Protein AF-A0A4Q6C3P9-F1 (afdb_monomer_lite)

Radius of gyration: 24.62 Å; chains: 1; bounding box: 46×47×79 Å

Secondary structure (DSSP, 8-state):
-PPP----------PPPSS-S---HHHHHHHHHHHHHSPPPHHHHHHHHHHHHHHHHHHHHHHHHHHH-GGGGT-BTTB---HHHHHHHHHHHHHHHHHIIIIIHHHTT-GGGGGTHHHHHHHHHHHHHH-

Sequence (131 aa):
MASPTSQNAHSETARRPLILGDKSYKDISDDLCQPVETFPTKQWFGLFFGAKTLFIAYLIHIAIIIGTGMGLLGVNHPIGWGTMIITFVFWVGIGHAGTLISAVLFLFRQKWRTGVARSAEAMTVFAVMTA

Foldseek 3Di:
DDDDDPDDPPCPPPDPDLDPDPDDPVNVVCVVCVVVPDDDDPVRVVVVVVVVVVVVVVVVVVVCCVVVHDCVQVADPPRNDDDVVVLLVVLQVQLVVLCCLQPVCVVVVPPSSVVCNVVSNVSNVVSNVRD

Structure (mmCIF, N/CA/C/O backbone):
data_AF-A0A4Q6C3P9-F1
#
_entry.id   AF-A0A4Q6C3P9-F1
#
loop_
_atom_site.group_PDB
_atom_site.id
_atom_site.type_symbol
_atom_site.label_atom_id
_atom_site.label_alt_id
_atom_site.label_comp_id
_atom_site.label_asym_id
_atom_site.label_entity_id
_atom_site.label_seq_id
_atom_site.pdbx_PDB_ins_code
_atom_site.Cartn_x
_atom_site.Cartn_y
_atom_site.Cartn_z
_atom_site.occupancy
_atom_site.B_iso_or_equiv
_atom_site.auth_seq_id
_atom_site.auth_comp_id
_atom_site.auth_asym_id
_atom_site.auth_atom_id
_atom_site.pdbx_PDB_model_num
ATOM 1 N N . MET A 1 1 ? -28.407 -30.353 50.346 1.00 41.25 1 MET A N 1
ATOM 2 C CA . MET A 1 1 ? -29.517 -29.723 49.598 1.00 41.25 1 MET A CA 1
ATOM 3 C C . MET A 1 1 ? -28.934 -29.261 48.270 1.00 41.25 1 MET A C 1
ATOM 5 O O . MET A 1 1 ? -27.874 -28.655 48.286 1.00 41.25 1 MET A O 1
ATOM 9 N N . ALA A 1 2 ? -29.492 -29.753 47.166 1.00 40.16 2 ALA A N 1
ATOM 10 C CA . ALA A 1 2 ? -28.798 -30.033 45.907 1.00 40.16 2 ALA A CA 1
ATOM 11 C C . ALA A 1 2 ? -28.274 -28.807 45.136 1.00 40.16 2 ALA A C 1
ATOM 13 O O . ALA A 1 2 ? -28.935 -27.777 45.071 1.00 40.16 2 ALA A O 1
ATOM 14 N N . SER A 1 3 ? -27.115 -28.984 44.496 1.00 49.03 3 SER A N 1
ATOM 15 C CA . SER A 1 3 ? -26.569 -28.149 43.425 1.00 49.03 3 SER A CA 1
ATOM 16 C C . SER A 1 3 ? -27.170 -28.554 42.067 1.00 49.03 3 SER A C 1
ATOM 18 O O . SER A 1 3 ? -26.911 -29.674 41.619 1.00 49.03 3 SER A O 1
ATOM 20 N N . PRO A 1 4 ? -27.925 -27.689 41.373 1.00 49.84 4 PRO A N 1
ATOM 21 C CA . PRO A 1 4 ? -28.200 -27.827 39.947 1.00 49.84 4 PRO A CA 1
ATOM 22 C C . PRO A 1 4 ? -27.172 -26.947 39.203 1.00 49.84 4 PRO A C 1
ATOM 24 O O . PRO A 1 4 ? -26.910 -25.824 39.606 1.00 49.84 4 PRO A O 1
ATOM 27 N N . THR A 1 5 ? -26.478 -27.337 38.143 1.00 45.22 5 THR A N 1
ATOM 28 C CA . THR A 1 5 ? -26.858 -28.224 37.052 1.00 45.22 5 THR A CA 1
ATOM 29 C C . THR A 1 5 ? -25.593 -28.444 36.227 1.00 45.22 5 THR A C 1
ATOM 31 O O . THR A 1 5 ? -25.046 -27.507 35.650 1.00 45.22 5 THR A O 1
ATOM 34 N N . SER A 1 6 ? -25.131 -29.686 36.152 1.00 53.34 6 SER A N 1
ATOM 35 C CA . SER A 1 6 ? -24.164 -30.140 35.159 1.00 53.34 6 SER A CA 1
ATOM 36 C C . SER A 1 6 ? -24.895 -30.428 33.845 1.00 53.34 6 SER A C 1
ATOM 38 O O . SER A 1 6 ? -25.173 -31.586 33.549 1.00 53.34 6 SER A O 1
ATOM 40 N N . GLN A 1 7 ? -25.263 -29.410 33.067 1.00 46.31 7 GLN A N 1
ATOM 41 C CA . GLN A 1 7 ? -25.792 -29.621 31.714 1.00 46.31 7 GLN A CA 1
ATOM 42 C C . GLN A 1 7 ? -25.362 -28.479 30.798 1.00 46.31 7 GLN A C 1
ATOM 44 O O . GLN A 1 7 ? -25.920 -27.392 30.869 1.00 46.31 7 GLN A O 1
ATOM 49 N N . ASN A 1 8 ? -24.304 -28.738 30.019 1.00 43.66 8 ASN A N 1
ATOM 50 C CA . ASN A 1 8 ? -24.105 -28.354 28.612 1.00 43.66 8 ASN A CA 1
ATOM 51 C C . ASN A 1 8 ? -22.680 -28.763 28.197 1.00 43.66 8 ASN A C 1
ATOM 53 O O . ASN A 1 8 ? -21.797 -27.937 27.986 1.00 43.66 8 ASN A O 1
ATOM 57 N N . ALA A 1 9 ? -22.446 -30.074 28.097 1.00 40.66 9 ALA A N 1
ATOM 58 C CA . ALA A 1 9 ? -21.204 -30.662 27.590 1.00 40.66 9 ALA A CA 1
ATOM 59 C C . ALA A 1 9 ? -21.164 -30.689 26.045 1.00 40.66 9 ALA A C 1
ATOM 61 O O . ALA A 1 9 ? -20.793 -31.684 25.432 1.00 40.66 9 ALA A O 1
ATOM 62 N N . HIS A 1 10 ? -21.523 -29.566 25.422 1.00 43.47 10 HIS A N 1
ATOM 63 C CA . HIS A 1 10 ? -21.053 -29.200 24.092 1.00 43.47 10 HIS A CA 1
ATOM 64 C C . HIS A 1 10 ? -20.254 -27.918 24.275 1.00 43.47 10 HIS A C 1
ATOM 66 O O . HIS A 1 10 ? -20.764 -26.814 24.107 1.00 43.47 10 HIS A O 1
ATOM 72 N N . SER A 1 11 ? -18.998 -28.062 24.692 1.00 46.25 11 SER A N 1
ATOM 73 C CA . SER A 1 11 ? -18.039 -26.970 24.636 1.00 46.25 11 SER A CA 1
ATOM 74 C C . SER A 1 11 ? -17.747 -26.672 23.164 1.00 46.25 11 SER A C 1
ATOM 76 O O . SER A 1 11 ? -16.720 -27.090 22.625 1.00 46.25 11 SER A O 1
ATOM 78 N N . GLU A 1 12 ? -18.668 -25.970 22.496 1.00 50.62 12 GLU A N 1
ATOM 79 C CA . GLU A 1 12 ? -18.306 -25.093 21.391 1.00 50.62 12 GLU A CA 1
ATOM 80 C C . GLU A 1 12 ? -17.083 -24.322 21.873 1.00 50.62 12 GLU A C 1
ATOM 82 O O . GLU A 1 12 ? -17.145 -23.653 22.904 1.00 50.62 12 GLU A O 1
ATOM 87 N N . THR A 1 13 ? -15.941 -24.504 21.218 1.00 60.38 13 THR A N 1
ATOM 88 C CA . THR A 1 13 ? -14.696 -23.823 21.565 1.00 60.38 13 THR A CA 1
ATOM 89 C C . THR A 1 13 ? -15.003 -22.346 21.804 1.00 60.38 13 THR A C 1
ATOM 91 O O . THR A 1 13 ? -15.345 -21.642 20.853 1.00 60.38 13 THR A O 1
ATOM 94 N N . ALA A 1 14 ? -14.969 -21.903 23.067 1.00 68.56 14 ALA A N 1
ATOM 95 C CA . ALA A 1 14 ? -15.428 -20.575 23.454 1.00 68.56 14 ALA A CA 1
ATOM 96 C C . ALA A 1 14 ? -14.694 -19.542 22.594 1.00 68.56 14 ALA A C 1
ATOM 98 O O . ALA A 1 14 ? -13.473 -19.390 22.693 1.00 68.56 14 ALA A O 1
ATOM 99 N N . ARG A 1 15 ? -15.418 -18.907 21.661 1.00 78.44 15 ARG A N 1
ATOM 100 C CA . ARG A 1 15 ? -14.811 -17.976 20.707 1.00 78.44 15 ARG A CA 1
ATOM 101 C C . ARG A 1 15 ? -14.162 -16.858 21.505 1.00 78.44 15 ARG A C 1
ATOM 103 O O . ARG A 1 15 ? -14.831 -16.206 22.304 1.00 78.44 15 ARG A O 1
ATOM 110 N N . ARG A 1 16 ? -12.863 -16.646 21.289 1.00 85.69 16 ARG A N 1
ATOM 111 C CA . ARG A 1 16 ? -12.139 -15.566 21.962 1.00 85.69 16 ARG A CA 1
ATOM 112 C C . ARG A 1 16 ? -12.809 -14.227 21.630 1.00 85.69 16 ARG A C 1
ATOM 114 O O . ARG A 1 16 ? -13.194 -14.028 20.471 1.00 85.69 16 ARG A O 1
ATOM 121 N N . PRO A 1 17 ? -12.959 -13.326 22.614 1.00 88.50 17 PRO A N 1
ATOM 122 C CA . PRO A 1 17 ? -13.484 -11.995 22.351 1.00 88.50 17 PRO A CA 1
ATOM 123 C C . PRO A 1 17 ? -12.582 -11.283 21.335 1.00 88.50 17 PRO A C 1
ATOM 125 O O . PRO A 1 17 ? -11.358 -11.341 21.431 1.00 88.50 17 PRO A O 1
ATOM 128 N N . LEU A 1 18 ? -13.196 -10.653 20.330 1.00 88.69 18 LEU A N 1
ATOM 129 C CA . LEU A 1 18 ? -12.479 -9.932 19.267 1.00 88.69 18 LEU A CA 1
ATOM 130 C C . LEU A 1 18 ? -12.031 -8.535 19.710 1.00 88.69 18 LEU A C 1
ATOM 132 O O . LEU A 1 18 ? -11.051 -8.013 19.191 1.00 88.69 18 LEU A O 1
ATOM 136 N N . ILE A 1 19 ? -12.765 -7.940 20.649 1.00 89.94 19 ILE A N 1
ATOM 137 C CA . ILE A 1 19 ? -12.440 -6.665 21.282 1.00 89.94 19 ILE A CA 1
ATOM 138 C C . ILE A 1 19 ? -11.944 -7.002 22.682 1.00 89.94 19 ILE A C 1
ATOM 140 O O . ILE A 1 19 ? -12.626 -7.702 23.430 1.00 89.94 19 ILE A O 1
ATOM 144 N N . LEU A 1 20 ? -10.731 -6.557 22.992 1.00 89.81 20 LEU A N 1
ATOM 145 C CA . LEU A 1 20 ? -10.105 -6.756 24.292 1.00 89.81 20 LEU A CA 1
ATOM 146 C C . LEU A 1 20 ? -10.292 -5.499 25.144 1.00 89.81 20 LEU A C 1
ATOM 148 O O . LEU A 1 20 ? -10.154 -4.382 24.642 1.00 89.81 20 LEU A O 1
ATOM 152 N N . GLY A 1 21 ? -10.565 -5.704 26.432 1.00 86.38 21 GLY A N 1
ATOM 153 C CA . GLY A 1 21 ? -10.985 -4.643 27.345 1.00 86.38 21 GLY A CA 1
ATOM 154 C C . GLY A 1 21 ? -12.459 -4.289 27.144 1.00 86.38 21 GLY A C 1
ATOM 155 O O . GLY A 1 21 ? -12.959 -4.291 26.019 1.00 86.38 21 GLY A O 1
ATOM 156 N N . ASP A 1 22 ? -13.162 -4.002 28.237 1.00 88.69 22 ASP A N 1
ATOM 157 C CA . ASP A 1 22 ? -14.579 -3.618 28.235 1.00 88.69 22 ASP A CA 1
ATOM 158 C C . ASP A 1 22 ? -14.761 -2.187 27.689 1.00 88.69 22 ASP A C 1
ATOM 160 O O 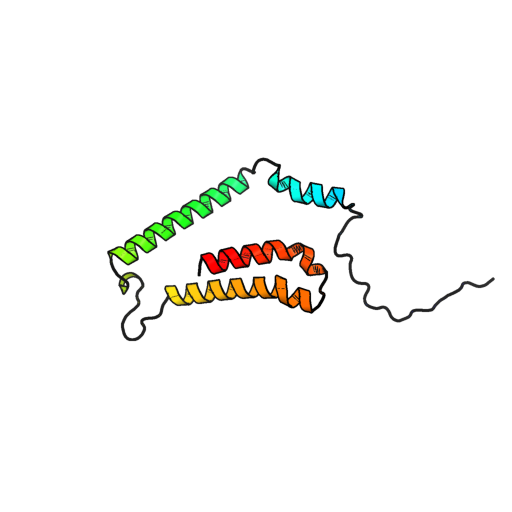. ASP A 1 22 ? -15.103 -1.258 28.417 1.00 88.69 22 ASP A O 1
ATOM 164 N N . LYS A 1 23 ? -14.464 -1.997 26.397 1.00 92.81 23 LYS A N 1
ATOM 165 C CA . LYS A 1 23 ? -14.515 -0.705 25.701 1.00 92.81 23 LYS A CA 1
ATOM 166 C C . LYS A 1 23 ? -15.952 -0.313 25.360 1.00 92.81 23 LYS A C 1
ATOM 168 O O . LYS A 1 23 ? -16.696 -1.090 24.760 1.00 92.81 23 LYS A O 1
ATOM 173 N N . SER A 1 24 ? -16.311 0.927 25.675 1.00 95.50 24 SER A N 1
ATOM 174 C CA . SER A 1 24 ? -17.545 1.570 25.226 1.00 95.50 24 SER A CA 1
ATOM 175 C C . SER A 1 24 ? -17.428 2.050 23.772 1.00 95.50 24 SER A C 1
ATOM 177 O O . SER A 1 24 ? -16.332 2.196 23.230 1.00 95.50 24 SER A O 1
ATOM 179 N N . TYR A 1 25 ? -18.559 2.360 23.130 1.00 94.62 25 TYR A N 1
ATOM 180 C CA . TYR A 1 25 ? -18.577 2.955 21.786 1.00 94.62 25 TYR A CA 1
ATOM 181 C C . TYR A 1 25 ? -17.793 4.266 21.715 1.00 94.62 25 TYR A C 1
ATOM 183 O O . TYR A 1 25 ? -17.100 4.504 20.730 1.00 94.62 25 TYR A O 1
ATOM 191 N N . LYS A 1 26 ? -17.875 5.088 22.769 1.00 95.56 26 LYS A N 1
ATOM 192 C CA . LYS A 1 26 ? -17.112 6.335 22.863 1.00 95.56 26 LYS A CA 1
ATOM 193 C C . LYS A 1 26 ? -15.607 6.068 22.831 1.00 95.56 26 LYS A C 1
ATOM 195 O O . LYS A 1 26 ? -14.909 6.713 22.063 1.00 95.56 26 LYS A O 1
ATOM 200 N N . ASP A 1 27 ? -15.142 5.075 23.586 1.00 95.38 27 ASP A N 1
ATOM 201 C CA . ASP A 1 27 ? -13.719 4.728 23.653 1.00 95.38 27 ASP A CA 1
ATOM 202 C C . ASP A 1 27 ? -13.194 4.281 22.282 1.00 95.38 27 ASP A C 1
ATOM 204 O O . ASP A 1 27 ? -12.111 4.678 21.873 1.00 95.38 27 ASP A O 1
ATOM 208 N N . ILE A 1 28 ? -13.983 3.500 21.532 1.00 93.69 28 ILE A N 1
ATOM 209 C CA . ILE A 1 28 ? -13.617 3.059 20.175 1.00 93.69 28 ILE A CA 1
ATOM 210 C C . ILE A 1 28 ? -13.525 4.250 19.212 1.00 93.69 28 ILE A C 1
ATOM 212 O O . ILE A 1 28 ? -12.616 4.302 18.383 1.00 93.69 28 ILE A O 1
ATOM 216 N N . SER A 1 29 ? -14.475 5.185 19.287 1.00 95.94 29 SER A N 1
ATOM 217 C CA . SER A 1 29 ? -14.461 6.388 18.451 1.00 95.94 29 SER A CA 1
ATOM 218 C C . SER A 1 29 ? -13.266 7.280 18.769 1.00 95.94 29 SER A C 1
ATOM 220 O O . SER A 1 29 ? -12.562 7.683 17.846 1.00 95.94 29 SER A O 1
ATOM 222 N N . ASP A 1 30 ? -13.011 7.535 20.051 1.00 96.12 30 ASP A N 1
ATOM 223 C CA . ASP A 1 30 ? -11.898 8.369 20.499 1.00 96.12 30 ASP A CA 1
ATOM 224 C C . ASP A 1 30 ? -10.550 7.727 20.085 1.00 96.12 30 ASP A C 1
ATOM 226 O O . ASP A 1 30 ? -9.702 8.408 19.507 1.00 96.12 30 ASP A O 1
ATOM 230 N N . ASP A 1 31 ? -10.392 6.403 20.241 1.00 94.44 31 ASP A N 1
ATOM 231 C CA . ASP A 1 31 ? -9.199 5.650 19.811 1.00 94.44 31 ASP A CA 1
ATOM 232 C C . ASP A 1 31 ? -8.963 5.719 18.287 1.00 94.44 31 ASP A C 1
ATOM 234 O O . ASP A 1 31 ? -7.821 5.791 17.827 1.00 94.44 31 ASP A O 1
ATOM 238 N N . LEU A 1 32 ? -10.030 5.668 17.479 1.00 92.81 32 LEU A N 1
ATOM 239 C CA . LEU A 1 32 ? -9.933 5.683 16.014 1.00 92.81 32 LEU A CA 1
ATOM 240 C C . LEU A 1 32 ? -9.676 7.090 15.459 1.00 92.81 32 LEU A C 1
ATOM 242 O O . LEU A 1 32 ? -8.982 7.234 14.450 1.00 92.81 32 LEU A O 1
ATOM 246 N N . CYS A 1 33 ? -10.242 8.115 16.096 1.00 96.00 33 CYS A N 1
ATOM 247 C CA . CYS A 1 33 ? -10.068 9.510 15.699 1.00 96.00 33 CYS A CA 1
ATOM 248 C C . CYS A 1 33 ? -8.722 10.076 16.156 1.00 96.00 33 CYS A C 1
ATOM 250 O O . CYS A 1 33 ? -8.154 10.916 15.458 1.00 96.00 33 CYS A O 1
ATOM 252 N N . GLN A 1 34 ? -8.162 9.583 17.266 1.00 95.75 34 GLN A N 1
ATOM 253 C CA . GLN A 1 34 ? -6.916 10.102 17.826 1.00 95.75 34 GLN A CA 1
ATOM 254 C C . GLN A 1 34 ? -5.765 10.196 16.798 1.00 95.75 34 GLN A C 1
ATOM 256 O O . GLN A 1 34 ? -5.146 11.260 16.722 1.00 95.75 34 GLN A O 1
ATOM 261 N N . PRO A 1 35 ? -5.453 9.183 15.958 1.00 92.75 35 PRO A N 1
ATOM 262 C CA . PRO A 1 35 ? -4.385 9.298 14.956 1.00 92.75 35 PRO A CA 1
ATOM 263 C C . PRO A 1 35 ? -4.643 10.350 13.868 1.00 92.75 35 PRO A C 1
ATOM 265 O O . PRO A 1 35 ? -3.699 10.786 13.216 1.00 92.75 35 PRO A O 1
ATOM 268 N N . VAL A 1 36 ? -5.905 10.725 13.645 1.00 93.69 36 VAL A N 1
ATOM 269 C CA . VAL A 1 36 ? -6.318 11.723 12.645 1.00 93.69 36 VAL A CA 1
ATOM 270 C C . VAL A 1 36 ? -6.301 13.134 13.237 1.00 93.69 36 VAL A C 1
ATOM 272 O O . VAL A 1 36 ? -5.957 14.088 12.546 1.00 93.69 36 VAL A O 1
ATOM 275 N N . GLU A 1 37 ? -6.652 13.269 14.516 1.00 95.69 37 GLU A N 1
ATOM 276 C CA . GLU A 1 37 ? -6.709 14.549 15.233 1.00 95.69 37 GLU A CA 1
ATOM 277 C C . GLU A 1 37 ? -5.359 14.976 15.831 1.00 95.69 37 GLU A C 1
ATOM 279 O O . GLU A 1 37 ? -5.145 16.153 16.126 1.00 95.69 37 GLU A O 1
ATOM 284 N N . THR A 1 38 ? -4.428 14.038 16.014 1.00 93.69 38 THR A N 1
ATOM 285 C CA . THR A 1 38 ? -3.090 14.325 16.545 1.00 93.69 38 THR A CA 1
ATOM 286 C C . THR A 1 38 ? -2.113 14.731 15.447 1.00 93.69 38 THR A C 1
ATOM 288 O O . THR A 1 38 ? -2.154 14.248 14.316 1.00 93.69 38 THR A O 1
ATOM 291 N N . PHE A 1 39 ? -1.190 15.637 15.783 1.00 93.56 39 PHE A N 1
ATOM 292 C CA . PHE A 1 39 ? -0.170 16.062 14.832 1.00 93.56 39 PHE A CA 1
ATOM 293 C C . PHE A 1 39 ? 0.782 14.894 14.502 1.00 93.56 39 PHE A C 1
ATOM 295 O O . PHE A 1 39 ? 1.219 14.198 15.426 1.00 93.56 39 PHE A O 1
ATOM 302 N N . PRO A 1 40 ? 1.153 14.677 13.223 1.00 93.19 40 PRO A N 1
ATOM 303 C CA . PRO A 1 40 ? 1.968 13.530 12.839 1.00 93.19 40 PRO A CA 1
ATOM 304 C C . PRO A 1 40 ? 3.333 13.493 13.534 1.00 93.19 40 PRO A C 1
ATOM 306 O O . PRO A 1 40 ? 4.003 14.510 13.729 1.00 93.19 40 PRO A O 1
ATOM 309 N N . THR A 1 41 ? 3.783 12.287 13.875 1.00 95.31 41 THR A N 1
ATOM 310 C CA . THR A 1 41 ? 5.078 12.081 14.531 1.00 95.31 41 THR A CA 1
ATOM 311 C C . THR A 1 41 ? 6.245 12.267 13.555 1.00 95.31 41 THR A C 1
ATOM 313 O O . THR A 1 41 ? 6.106 12.147 12.337 1.00 95.31 41 THR A O 1
ATOM 316 N N . LYS A 1 42 ? 7.457 12.492 14.082 1.00 94.81 42 LYS A N 1
ATOM 317 C CA . LYS A 1 42 ? 8.680 12.573 13.255 1.00 94.81 42 LYS A CA 1
ATOM 318 C C . LYS A 1 42 ? 8.911 11.307 12.417 1.00 94.81 42 LYS A C 1
ATOM 320 O O . LYS A 1 42 ? 9.390 11.401 11.292 1.00 94.81 42 LYS A O 1
ATOM 325 N N . GLN A 1 43 ? 8.548 10.137 12.948 1.00 95.81 43 GLN A N 1
ATOM 326 C CA . GLN A 1 43 ? 8.628 8.864 12.226 1.00 95.81 43 GLN A CA 1
ATOM 327 C C . GLN A 1 43 ? 7.662 8.827 11.040 1.00 95.81 43 GLN A C 1
ATOM 329 O O . GLN A 1 43 ? 8.056 8.408 9.954 1.00 95.81 43 GLN A O 1
ATOM 334 N N . TRP A 1 44 ? 6.432 9.320 11.225 1.00 96.12 44 TRP A N 1
ATOM 335 C CA . TRP A 1 44 ? 5.459 9.435 10.141 1.00 96.12 44 TRP A CA 1
ATOM 336 C C . TRP A 1 44 ? 5.995 10.315 9.007 1.00 96.12 44 TRP A C 1
ATOM 338 O O . TRP A 1 44 ? 5.970 9.903 7.850 1.00 96.12 44 TRP A O 1
ATOM 348 N N . PHE A 1 45 ? 6.582 11.475 9.330 1.00 96.56 45 PHE A N 1
ATOM 349 C CA . PHE A 1 45 ? 7.221 12.328 8.323 1.00 96.56 45 PHE A CA 1
ATOM 350 C C . PHE A 1 45 ? 8.401 11.638 7.632 1.00 96.56 45 PHE A C 1
ATOM 352 O O . PHE A 1 45 ? 8.531 11.743 6.415 1.00 96.56 45 PHE A O 1
ATOM 359 N N . GLY A 1 46 ? 9.234 10.903 8.375 1.00 97.44 46 GLY A N 1
ATOM 360 C CA . GLY A 1 46 ? 10.328 10.118 7.798 1.00 97.44 46 GLY A CA 1
ATOM 361 C C . GLY A 1 46 ? 9.838 9.108 6.757 1.00 97.44 46 GLY A C 1
ATOM 362 O O . GLY A 1 46 ? 10.361 9.068 5.644 1.00 97.44 46 GLY A O 1
ATOM 363 N N . LEU A 1 47 ? 8.785 8.351 7.080 1.00 97.31 47 LEU A N 1
ATOM 364 C CA . LEU A 1 47 ? 8.157 7.409 6.147 1.00 97.31 47 LEU A CA 1
ATOM 365 C C . LEU A 1 47 ? 7.515 8.125 4.953 1.00 97.31 47 LEU A C 1
ATOM 367 O O . LEU A 1 47 ? 7.691 7.691 3.817 1.00 97.31 47 LEU A O 1
ATOM 371 N N . PHE A 1 48 ? 6.823 9.241 5.188 1.00 97.12 48 PHE A N 1
ATOM 372 C CA . PHE A 1 48 ? 6.183 10.026 4.134 1.00 97.12 48 PHE A CA 1
ATOM 373 C C . PHE A 1 48 ? 7.200 10.578 3.125 1.00 97.12 48 PHE A C 1
ATOM 375 O O . PHE A 1 48 ? 7.046 10.390 1.918 1.00 97.12 48 PHE A O 1
ATOM 382 N N . PHE A 1 49 ? 8.273 11.221 3.595 1.00 97.88 49 PHE A N 1
ATOM 383 C CA . PHE A 1 49 ? 9.316 11.748 2.713 1.00 97.88 49 PHE A CA 1
ATOM 384 C C . PHE A 1 49 ? 10.125 10.636 2.039 1.00 97.88 49 PHE A C 1
ATOM 386 O O . PHE A 1 49 ? 10.492 10.786 0.871 1.00 97.88 49 PHE A O 1
ATOM 393 N N . GLY A 1 50 ? 10.342 9.504 2.716 1.00 98.12 50 GLY A N 1
ATOM 394 C CA . GLY A 1 50 ? 10.936 8.313 2.106 1.00 98.12 50 GLY A CA 1
ATOM 395 C C . GLY A 1 50 ? 10.095 7.788 0.939 1.00 98.12 50 GLY A C 1
ATOM 396 O O . GLY A 1 50 ? 10.596 7.669 -0.179 1.00 98.12 50 GLY A O 1
ATOM 397 N N . ALA A 1 51 ? 8.795 7.573 1.163 1.00 97.50 51 ALA A N 1
ATOM 398 C CA . ALA A 1 51 ? 7.862 7.128 0.128 1.00 97.50 51 ALA A CA 1
ATOM 399 C C . ALA A 1 51 ? 7.772 8.128 -1.039 1.00 97.50 51 ALA A C 1
ATOM 401 O O . ALA A 1 51 ? 7.852 7.734 -2.202 1.00 97.50 51 ALA A O 1
ATOM 402 N N . LYS A 1 52 ? 7.697 9.434 -0.745 1.00 97.88 52 LYS A N 1
ATOM 403 C CA . LYS A 1 52 ? 7.698 10.502 -1.759 1.00 97.88 52 LYS A CA 1
ATOM 404 C C . LYS A 1 52 ? 8.969 10.490 -2.614 1.00 97.88 52 LYS A C 1
ATOM 406 O O . LYS A 1 52 ? 8.893 10.697 -3.822 1.00 97.88 52 LYS A O 1
ATOM 411 N N . THR A 1 53 ? 10.129 10.250 -2.006 1.00 98.38 53 THR A N 1
ATOM 412 C CA . THR A 1 53 ? 11.413 10.201 -2.724 1.00 98.38 53 THR A CA 1
ATOM 413 C C . THR A 1 53 ? 11.448 9.029 -3.703 1.00 98.38 53 THR A C 1
ATOM 415 O O . THR A 1 53 ? 11.794 9.220 -4.868 1.00 98.38 53 THR A O 1
ATOM 418 N N . LEU A 1 54 ? 11.010 7.841 -3.270 1.00 97.81 54 LEU A N 1
ATOM 419 C CA . LEU A 1 54 ? 10.896 6.669 -4.145 1.00 97.81 54 LEU A CA 1
ATOM 420 C C . LEU A 1 54 ? 9.891 6.898 -5.280 1.00 97.81 54 LEU A C 1
ATOM 422 O O . LEU A 1 54 ? 10.163 6.532 -6.421 1.00 97.81 54 LEU A O 1
ATOM 426 N N . PHE A 1 55 ? 8.768 7.560 -4.996 1.00 97.19 55 PHE A N 1
ATOM 427 C CA . PHE A 1 55 ? 7.774 7.901 -6.013 1.00 97.19 55 PHE A CA 1
ATOM 428 C C . PHE A 1 55 ? 8.333 8.847 -7.087 1.00 97.19 55 PHE A C 1
ATOM 430 O O . PHE A 1 55 ? 8.155 8.603 -8.278 1.00 97.19 55 PHE A O 1
ATOM 437 N N . ILE A 1 56 ? 9.072 9.891 -6.698 1.00 98.25 56 ILE A N 1
ATOM 438 C CA . ILE A 1 56 ? 9.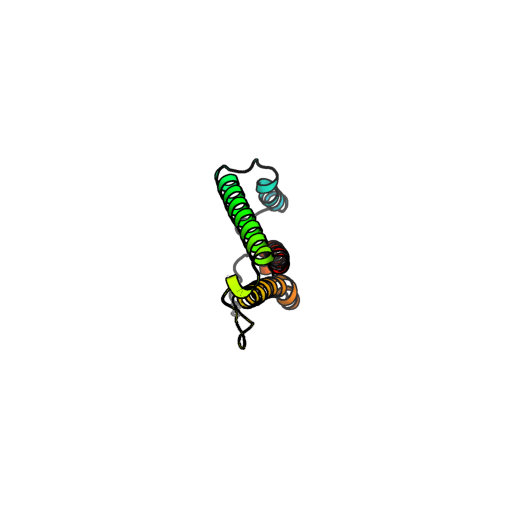725 10.793 -7.661 1.00 98.25 56 ILE A CA 1
ATOM 439 C C . ILE A 1 56 ? 10.774 10.036 -8.489 1.00 98.25 56 ILE A C 1
ATOM 441 O O . ILE A 1 56 ? 10.816 10.192 -9.708 1.00 98.25 56 ILE A O 1
ATOM 445 N N . ALA A 1 57 ? 11.585 9.182 -7.856 1.00 97.81 57 ALA A N 1
ATOM 446 C CA . ALA A 1 57 ? 12.563 8.357 -8.564 1.00 97.81 57 ALA A CA 1
ATOM 447 C C . ALA A 1 57 ? 11.897 7.422 -9.591 1.00 97.81 57 ALA A C 1
ATOM 449 O O . ALA A 1 57 ? 12.419 7.259 -10.696 1.00 97.81 57 ALA A O 1
ATOM 450 N N . TYR A 1 58 ? 10.732 6.859 -9.257 1.00 95.38 58 TYR A N 1
ATOM 451 C CA . TYR A 1 58 ? 9.923 6.047 -10.165 1.00 95.38 58 TYR A CA 1
ATOM 452 C C . TYR A 1 58 ? 9.420 6.848 -11.376 1.00 95.38 58 TYR A C 1
ATOM 454 O O . TYR A 1 58 ? 9.593 6.407 -12.511 1.00 95.38 58 TYR A O 1
ATOM 462 N N . LEU A 1 59 ? 8.884 8.057 -11.166 1.00 97.25 59 LEU A N 1
ATOM 463 C CA . LEU A 1 59 ? 8.450 8.934 -12.264 1.00 97.25 59 LEU A CA 1
ATOM 464 C C . LEU A 1 59 ? 9.605 9.306 -13.204 1.00 97.25 59 LEU A C 1
ATOM 466 O O . LEU A 1 59 ? 9.431 9.308 -14.422 1.00 97.25 59 LEU A O 1
ATOM 470 N N . ILE A 1 60 ? 10.793 9.575 -12.652 1.00 97.75 60 ILE A N 1
ATOM 471 C CA . ILE A 1 60 ? 12.000 9.843 -13.445 1.00 97.75 60 ILE A CA 1
ATOM 472 C C . ILE A 1 60 ? 12.374 8.615 -14.286 1.00 97.75 60 ILE A C 1
ATOM 474 O O . ILE A 1 60 ? 12.644 8.757 -15.476 1.00 97.75 60 ILE A O 1
ATOM 478 N N . HIS A 1 61 ? 12.346 7.409 -13.708 1.00 95.19 61 HIS A N 1
ATOM 479 C CA . HIS A 1 61 ? 12.628 6.177 -14.454 1.00 95.19 61 HIS A CA 1
ATOM 480 C C . HIS A 1 61 ? 11.642 5.967 -15.606 1.00 95.19 61 HIS A C 1
ATOM 482 O O . HIS A 1 61 ? 12.071 5.675 -16.721 1.00 95.19 61 HIS A O 1
ATOM 488 N N . ILE A 1 62 ? 10.341 6.178 -15.377 1.00 94.69 62 ILE A N 1
ATOM 489 C CA . ILE A 1 62 ? 9.333 6.113 -16.444 1.00 94.69 62 ILE A CA 1
ATOM 490 C C . ILE A 1 62 ? 9.640 7.131 -17.545 1.00 94.69 62 ILE A C 1
ATOM 492 O O . ILE A 1 62 ? 9.628 6.773 -18.721 1.00 94.69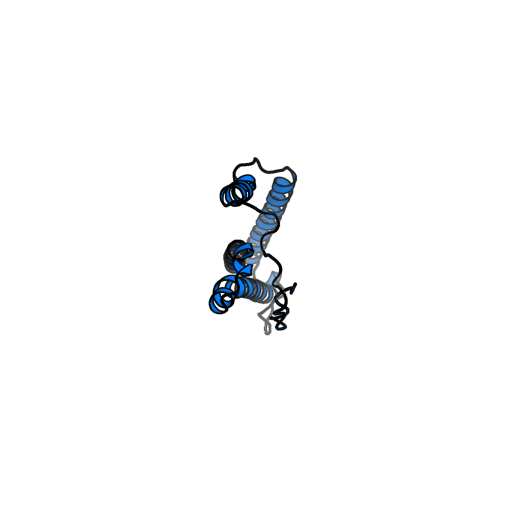 62 ILE A O 1
ATOM 496 N N . ALA A 1 63 ? 9.949 8.381 -17.192 1.00 96.88 63 ALA A N 1
ATOM 497 C CA . ALA A 1 63 ? 10.266 9.417 -18.173 1.00 96.88 63 ALA A CA 1
ATOM 498 C C . ALA A 1 63 ? 11.483 9.043 -19.039 1.00 96.88 63 ALA A C 1
ATOM 500 O O . ALA A 1 63 ? 11.453 9.230 -20.256 1.00 96.88 63 ALA A O 1
ATOM 501 N N . ILE A 1 64 ? 12.524 8.454 -18.438 1.00 97.12 64 ILE A N 1
ATOM 502 C CA . ILE A 1 64 ? 13.709 7.969 -19.163 1.00 97.12 64 ILE A CA 1
ATOM 503 C C . ILE A 1 64 ? 13.340 6.828 -20.119 1.00 97.12 64 ILE A C 1
ATOM 505 O O . ILE A 1 64 ? 13.799 6.828 -21.261 1.00 97.12 64 ILE A O 1
ATOM 509 N N . ILE A 1 65 ? 12.504 5.877 -19.688 1.00 95.06 65 ILE A N 1
ATOM 510 C CA . ILE A 1 65 ? 12.043 4.766 -20.537 1.00 95.06 65 ILE A CA 1
ATOM 511 C C . ILE A 1 65 ? 11.235 5.294 -21.725 1.00 95.06 65 ILE A C 1
ATOM 513 O O . ILE A 1 65 ? 11.459 4.856 -22.849 1.00 95.06 65 ILE A O 1
ATOM 517 N N . ILE A 1 66 ? 10.336 6.257 -21.506 1.00 94.94 66 ILE A N 1
ATOM 518 C CA . ILE A 1 66 ? 9.548 6.869 -22.586 1.00 94.94 66 ILE A CA 1
ATOM 519 C C . ILE A 1 66 ? 10.463 7.607 -23.575 1.00 94.94 66 ILE A C 1
ATOM 521 O O . ILE A 1 66 ? 10.270 7.490 -24.782 1.00 94.94 66 ILE A O 1
ATOM 525 N N . GLY A 1 67 ? 11.468 8.340 -23.082 1.00 96.44 67 GLY A N 1
ATOM 526 C CA . GLY A 1 67 ? 12.393 9.100 -23.929 1.00 96.44 67 GLY A CA 1
ATOM 527 C C . GLY A 1 67 ? 13.421 8.247 -24.682 1.00 96.44 67 GLY A C 1
ATOM 528 O O . GLY A 1 67 ? 13.808 8.600 -25.792 1.00 96.44 67 GLY A O 1
ATOM 529 N N . THR A 1 68 ? 13.862 7.130 -24.098 1.00 95.19 68 THR A N 1
ATOM 530 C CA . THR A 1 68 ? 14.934 6.275 -24.650 1.00 95.19 68 THR A CA 1
ATOM 531 C C . THR A 1 68 ? 14.388 5.062 -25.407 1.00 95.19 68 THR A C 1
ATOM 533 O O . THR A 1 68 ? 15.014 4.572 -26.344 1.00 95.19 68 THR A O 1
ATOM 536 N N . GLY A 1 69 ? 13.213 4.573 -25.012 1.00 91.19 69 GLY A N 1
ATOM 537 C CA . GLY A 1 69 ? 12.548 3.407 -25.580 1.00 91.19 69 GLY A CA 1
ATOM 538 C C . GLY A 1 69 ? 12.588 2.158 -24.691 1.00 91.19 69 GLY A C 1
ATOM 539 O O . GLY A 1 69 ? 13.338 2.045 -23.720 1.00 91.19 69 GLY A O 1
ATOM 540 N N . MET A 1 70 ? 11.769 1.172 -25.072 1.00 88.81 70 MET A N 1
ATOM 541 C CA . MET A 1 70 ? 11.518 -0.065 -24.313 1.00 88.81 70 MET A CA 1
ATOM 542 C C . MET A 1 70 ? 12.740 -0.983 -24.159 1.00 88.81 70 MET A C 1
ATOM 544 O O . MET A 1 70 ? 12.773 -1.790 -23.233 1.00 88.81 70 MET A O 1
ATOM 548 N N . GLY A 1 71 ? 13.760 -0.854 -25.016 1.00 87.44 71 GLY A N 1
ATOM 549 C CA . GLY A 1 71 ? 14.983 -1.664 -24.934 1.00 87.44 71 GLY A CA 1
ATOM 550 C C . GLY A 1 71 ? 15.752 -1.484 -23.619 1.00 87.44 71 GLY A C 1
ATOM 551 O O . GLY A 1 71 ? 16.430 -2.409 -23.178 1.00 87.44 71 GLY A O 1
ATOM 552 N N . LEU A 1 72 ? 15.582 -0.342 -22.937 1.00 90.81 72 LEU A N 1
ATOM 553 C CA . LEU A 1 72 ? 16.177 -0.083 -21.621 1.00 90.81 72 LEU A CA 1
ATOM 554 C C . LEU A 1 72 ? 15.707 -1.082 -20.550 1.00 90.81 72 LEU A C 1
ATOM 556 O O . LEU A 1 72 ? 16.438 -1.375 -19.609 1.00 90.81 72 LEU A O 1
ATOM 560 N N . LEU A 1 73 ? 14.503 -1.637 -20.711 1.00 89.62 73 LEU A N 1
ATOM 561 C CA . LEU A 1 73 ? 13.933 -2.646 -19.817 1.00 89.62 73 LEU A CA 1
ATOM 562 C C . LEU A 1 73 ? 14.452 -4.067 -20.099 1.00 89.62 73 LEU A C 1
ATOM 564 O O . LEU A 1 73 ? 14.013 -5.013 -19.449 1.00 89.62 73 LEU A O 1
ATOM 568 N N . GLY A 1 74 ? 15.350 -4.239 -21.076 1.00 88.94 74 GLY A N 1
ATOM 569 C CA . GLY A 1 74 ? 15.921 -5.536 -21.447 1.00 88.94 74 GLY A CA 1
ATOM 570 C C . GLY A 1 74 ? 14.962 -6.465 -22.197 1.00 88.94 74 GLY A C 1
ATOM 571 O O . GLY A 1 74 ? 15.298 -7.624 -22.436 1.00 88.94 74 GLY A O 1
ATOM 572 N N . VAL A 1 75 ? 13.781 -5.977 -22.588 1.00 91.25 75 VAL A N 1
ATOM 573 C CA . VAL A 1 75 ? 12.813 -6.739 -23.389 1.00 91.25 75 VAL A CA 1
ATOM 574 C C . VAL A 1 75 ? 13.183 -6.679 -24.870 1.00 91.25 75 VAL A C 1
ATOM 576 O O . VAL A 1 75 ? 13.452 -5.609 -25.411 1.00 91.25 75 VAL A O 1
ATOM 579 N N . ASN A 1 76 ? 13.203 -7.837 -25.531 1.00 88.69 76 ASN A N 1
ATOM 580 C CA . ASN A 1 76 ? 13.604 -7.988 -26.931 1.00 88.69 76 ASN A CA 1
ATOM 581 C C . ASN A 1 76 ? 12.729 -9.036 -27.621 1.00 88.69 76 ASN A C 1
ATOM 583 O O . ASN A 1 76 ? 12.189 -9.926 -26.972 1.00 88.69 76 ASN A O 1
ATOM 587 N N . HIS A 1 77 ? 12.619 -8.987 -28.949 1.00 89.75 77 HIS A N 1
ATOM 588 C CA . HIS A 1 77 ? 11.960 -10.066 -29.684 1.00 89.75 77 HIS A CA 1
ATOM 589 C C . HIS A 1 77 ? 12.736 -11.389 -29.500 1.00 89.75 77 HIS A C 1
ATOM 591 O O . HIS A 1 77 ? 13.960 -11.384 -29.643 1.00 89.75 77 HIS A O 1
ATOM 597 N N . PRO A 1 78 ? 12.069 -12.530 -29.228 1.00 90.81 78 PRO A N 1
ATOM 598 C CA . PRO A 1 78 ? 10.613 -12.744 -29.217 1.00 90.81 78 PRO A CA 1
ATOM 599 C C . PRO A 1 78 ? 9.921 -12.490 -27.864 1.00 90.81 78 PRO A C 1
ATOM 601 O O . PRO A 1 78 ? 8.695 -12.413 -27.809 1.00 90.81 78 PRO A O 1
ATOM 604 N N . ILE A 1 79 ? 10.673 -12.347 -26.771 1.00 89.94 79 ILE A N 1
ATOM 605 C CA . ILE A 1 79 ? 10.134 -12.179 -25.413 1.00 89.94 79 ILE A CA 1
ATOM 606 C C . ILE A 1 79 ? 9.951 -10.684 -25.107 1.00 89.94 79 ILE A C 1
ATOM 608 O O . ILE A 1 79 ? 10.767 -10.038 -24.452 1.00 89.94 79 ILE A O 1
ATOM 612 N N . GLY A 1 80 ? 8.836 -10.126 -25.585 1.00 90.62 80 GLY A N 1
ATOM 613 C CA . GLY A 1 80 ? 8.462 -8.722 -25.350 1.00 90.62 80 GLY A CA 1
ATOM 614 C C . GLY A 1 80 ? 7.884 -8.428 -23.957 1.00 90.62 80 GLY A C 1
ATOM 615 O O . GLY A 1 80 ? 7.450 -7.310 -23.696 1.00 90.62 80 GLY A O 1
ATOM 616 N N . TRP A 1 81 ? 7.829 -9.433 -23.082 1.00 91.06 81 TRP A N 1
ATOM 617 C CA . TRP A 1 81 ? 7.174 -9.381 -21.778 1.00 91.06 81 TRP A CA 1
ATOM 618 C C . TRP A 1 81 ? 8.248 -9.527 -20.703 1.00 91.06 81 TRP A C 1
ATOM 620 O O . TRP A 1 81 ? 9.026 -10.476 -20.724 1.00 91.06 81 TRP A O 1
ATOM 630 N N . GLY A 1 82 ? 8.308 -8.577 -19.775 1.00 91.19 82 GLY A N 1
ATOM 631 C CA . GLY A 1 82 ? 9.344 -8.541 -18.746 1.00 91.19 82 GLY A CA 1
ATOM 632 C C . GLY A 1 82 ? 8.841 -7.903 -17.462 1.00 91.19 82 GLY A C 1
ATOM 633 O O . GLY A 1 82 ? 7.677 -8.060 -17.087 1.00 91.19 82 GLY A O 1
ATOM 634 N N . THR A 1 83 ? 9.708 -7.140 -16.804 1.00 90.44 83 THR A N 1
ATOM 635 C CA . THR A 1 83 ? 9.462 -6.580 -15.468 1.00 90.44 83 THR A CA 1
ATOM 636 C C . THR A 1 83 ? 8.171 -5.768 -15.368 1.00 90.44 83 THR A C 1
ATOM 638 O O . THR A 1 83 ? 7.500 -5.844 -14.342 1.00 90.44 83 THR A O 1
ATOM 641 N N . MET A 1 84 ? 7.768 -5.058 -16.427 1.00 91.69 84 MET A N 1
ATOM 642 C CA . MET A 1 84 ? 6.528 -4.266 -16.430 1.00 91.69 84 MET A CA 1
ATOM 643 C C . MET A 1 84 ? 5.291 -5.135 -16.191 1.00 91.69 84 MET A C 1
ATOM 645 O O . MET A 1 84 ? 4.443 -4.793 -15.376 1.00 91.69 84 MET A O 1
ATOM 649 N N . ILE A 1 85 ? 5.212 -6.297 -16.843 1.00 95.31 85 ILE A N 1
ATOM 650 C CA . ILE A 1 85 ? 4.035 -7.166 -16.742 1.00 95.31 85 ILE A CA 1
ATOM 651 C C . ILE A 1 85 ? 4.097 -8.026 -15.484 1.00 95.31 85 ILE A C 1
ATOM 653 O O . ILE A 1 85 ? 3.076 -8.234 -14.835 1.00 95.31 85 ILE A O 1
ATOM 657 N N . ILE A 1 86 ? 5.294 -8.467 -15.088 1.00 95.56 86 ILE A N 1
ATOM 658 C CA . ILE A 1 86 ? 5.490 -9.160 -13.809 1.00 95.56 86 ILE A CA 1
ATOM 659 C C . ILE A 1 86 ? 5.010 -8.267 -12.657 1.00 95.56 86 ILE A C 1
ATOM 661 O O . ILE A 1 86 ? 4.248 -8.715 -11.803 1.00 95.56 86 ILE A O 1
ATOM 665 N N . THR A 1 87 ? 5.406 -6.992 -12.669 1.00 94.81 87 THR A N 1
ATOM 666 C CA . THR A 1 87 ? 5.029 -6.021 -11.634 1.00 94.81 87 THR A CA 1
ATOM 667 C C . THR A 1 87 ? 3.540 -5.672 -11.702 1.00 94.81 87 THR A C 1
ATOM 669 O O . THR A 1 87 ? 2.892 -5.610 -10.661 1.00 94.81 87 THR A O 1
ATOM 672 N N . PHE A 1 88 ? 2.968 -5.534 -12.903 1.00 96.25 88 PHE A N 1
ATOM 673 C CA . PHE A 1 88 ? 1.526 -5.343 -13.096 1.00 96.25 88 PHE A CA 1
ATOM 674 C C . PHE A 1 88 ? 0.703 -6.473 -12.459 1.00 96.25 88 PHE A C 1
ATOM 676 O O . PHE A 1 88 ? -0.139 -6.230 -11.595 1.00 96.25 88 PHE A O 1
ATOM 683 N N . VAL A 1 89 ? 0.980 -7.730 -12.827 1.00 97.88 89 VAL A N 1
ATOM 684 C CA . VAL A 1 89 ? 0.243 -8.896 -12.306 1.00 97.88 89 VAL A CA 1
ATOM 685 C C . VAL A 1 89 ? 0.440 -9.044 -10.798 1.00 97.88 89 VAL A C 1
ATOM 687 O O . VAL A 1 89 ? -0.499 -9.399 -10.086 1.00 97.88 89 VAL A O 1
ATOM 690 N N . PHE A 1 90 ? 1.637 -8.735 -10.294 1.00 96.75 90 PHE A N 1
ATOM 691 C CA . PHE A 1 90 ? 1.917 -8.727 -8.863 1.00 96.75 90 PHE A CA 1
ATOM 692 C C . PHE A 1 90 ? 0.992 -7.762 -8.102 1.00 96.75 90 PHE A C 1
ATOM 694 O O . PHE A 1 90 ? 0.340 -8.173 -7.139 1.00 96.75 90 PHE A O 1
ATOM 701 N N . TRP A 1 91 ? 0.869 -6.511 -8.557 1.00 96.81 91 TRP A N 1
ATOM 702 C CA . TRP A 1 91 ? -0.002 -5.522 -7.915 1.00 96.81 91 TRP A CA 1
ATOM 703 C C . TRP A 1 91 ? -1.490 -5.861 -8.043 1.00 96.81 91 TRP A C 1
ATOM 705 O O . TRP A 1 91 ? -2.226 -5.752 -7.059 1.00 96.81 91 TRP A O 1
ATOM 715 N N . VAL A 1 92 ? -1.930 -6.382 -9.194 1.00 96.56 92 VAL A N 1
ATOM 716 C CA . VAL A 1 92 ? -3.297 -6.917 -9.354 1.00 96.56 92 VAL A CA 1
ATOM 717 C C . VAL A 1 92 ? -3.573 -8.040 -8.345 1.00 96.56 92 VAL A C 1
ATOM 719 O O . VAL A 1 92 ? -4.631 -8.067 -7.711 1.00 96.56 92 VAL A O 1
ATOM 722 N N . GLY A 1 93 ? -2.606 -8.937 -8.132 1.00 95.31 93 GLY A N 1
ATOM 723 C CA . GLY A 1 93 ? -2.694 -10.007 -7.139 1.00 95.31 93 GLY A CA 1
ATOM 724 C C . GLY A 1 93 ? -2.890 -9.488 -5.710 1.00 95.31 93 GLY A C 1
ATOM 725 O O . GLY A 1 93 ? -3.741 -10.003 -4.980 1.00 95.31 93 GLY A O 1
ATOM 726 N N . ILE A 1 94 ? -2.173 -8.428 -5.323 1.00 95.56 94 ILE A N 1
ATOM 727 C CA . ILE A 1 94 ? -2.361 -7.763 -4.022 1.00 95.56 94 ILE A CA 1
ATOM 728 C C . ILE A 1 94 ? -3.782 -7.190 -3.904 1.00 95.56 94 ILE A C 1
ATOM 730 O O . ILE A 1 94 ? -4.429 -7.357 -2.867 1.00 95.56 94 ILE A O 1
ATOM 734 N N . GLY A 1 95 ? -4.306 -6.576 -4.969 1.00 94.94 95 GLY A N 1
ATOM 735 C CA . GLY A 1 95 ? -5.676 -6.058 -5.000 1.00 94.94 95 GLY A CA 1
ATOM 736 C C . GLY A 1 95 ? -6.736 -7.134 -4.731 1.00 94.94 95 GLY A C 1
ATOM 737 O O . GLY A 1 95 ? -7.670 -6.915 -3.954 1.00 94.94 95 GLY A O 1
ATOM 738 N N . HIS A 1 96 ? -6.568 -8.337 -5.286 1.00 95.31 96 HIS A N 1
ATOM 739 C CA . HIS A 1 96 ? -7.504 -9.443 -5.061 1.00 95.31 96 HIS A CA 1
ATOM 740 C C . HIS A 1 96 ? -7.617 -9.850 -3.591 1.00 95.31 96 HIS A C 1
ATOM 742 O O . HIS A 1 96 ? -8.730 -10.088 -3.111 1.00 95.31 96 HIS A O 1
ATOM 748 N N . ALA A 1 97 ? -6.504 -9.871 -2.854 1.00 92.44 97 ALA A N 1
ATOM 749 C CA . ALA A 1 97 ? -6.520 -10.198 -1.431 1.00 92.44 97 ALA A CA 1
ATOM 750 C C . ALA A 1 97 ? -7.426 -9.242 -0.632 1.00 92.44 97 ALA A C 1
ATOM 752 O O . ALA A 1 97 ? -8.188 -9.682 0.231 1.00 92.44 97 ALA A O 1
ATOM 753 N N . GLY A 1 98 ? -7.409 -7.946 -0.959 1.00 89.56 98 GLY A N 1
ATOM 754 C CA . GLY A 1 98 ? -8.255 -6.958 -0.292 1.00 89.56 98 GLY A CA 1
ATOM 755 C C . GLY A 1 98 ? -9.743 -7.140 -0.602 1.00 89.56 98 GLY A C 1
ATOM 756 O O . GLY A 1 98 ? -10.568 -7.137 0.315 1.00 89.56 98 GLY A O 1
ATOM 757 N N . THR A 1 99 ? -10.094 -7.422 -1.862 1.00 93.12 99 THR A N 1
ATOM 758 C CA . THR A 1 99 ? -11.491 -7.723 -2.237 1.00 93.12 99 THR A CA 1
ATOM 759 C C . THR A 1 99 ? -12.028 -8.988 -1.561 1.00 93.12 99 THR A C 1
ATOM 761 O O . THR A 1 99 ? -13.190 -9.017 -1.149 1.00 93.12 99 THR A O 1
ATOM 764 N N . LEU A 1 100 ? -11.186 -10.008 -1.359 1.00 90.62 100 LEU A N 1
ATOM 765 C CA . LEU A 1 100 ? -11.554 -11.226 -0.636 1.00 90.62 100 LEU A CA 1
ATOM 766 C C . LEU A 1 100 ? -11.881 -10.912 0.831 1.00 90.62 100 LEU A C 1
ATOM 768 O O . LEU A 1 100 ? -12.934 -11.311 1.335 1.00 90.62 100 LEU A O 1
ATOM 772 N N . ILE A 1 101 ? -11.025 -10.145 1.508 1.00 91.44 101 ILE A N 1
ATOM 773 C CA . ILE A 1 101 ? -11.253 -9.750 2.905 1.00 91.44 101 ILE A CA 1
ATOM 774 C C . ILE A 1 101 ? -12.532 -8.911 3.038 1.00 91.44 101 ILE A C 1
ATOM 776 O O . ILE A 1 101 ? -13.297 -9.102 3.984 1.00 91.44 101 ILE A O 1
ATOM 780 N N . SER A 1 102 ? -12.817 -8.015 2.094 1.00 86.75 102 SER A N 1
ATOM 781 C CA . SER A 1 102 ? -13.969 -7.115 2.203 1.00 86.75 102 SER A CA 1
ATOM 782 C C . SER A 1 102 ? -15.298 -7.740 1.773 1.00 86.75 102 SER A C 1
ATOM 784 O O . SER A 1 102 ? -16.299 -7.513 2.454 1.00 86.75 102 SER A O 1
ATOM 786 N N . ALA A 1 103 ? -15.330 -8.537 0.702 1.00 90.69 103 ALA A N 1
ATOM 787 C CA . ALA A 1 103 ? -16.564 -9.101 0.147 1.00 90.69 103 ALA A CA 1
ATOM 788 C C . ALA A 1 103 ? -16.792 -10.565 0.553 1.00 90.69 103 ALA A C 1
ATOM 790 O O . ALA A 1 103 ? -17.869 -10.921 1.030 1.00 90.69 103 ALA A O 1
ATOM 791 N N . VAL A 1 104 ? -15.781 -11.426 0.425 1.00 93.94 104 VAL A N 1
ATOM 792 C CA . VAL A 1 104 ? -15.948 -12.872 0.655 1.00 93.94 104 VAL A CA 1
ATOM 793 C C . VAL A 1 104 ? -16.152 -13.172 2.141 1.00 93.94 104 VAL A C 1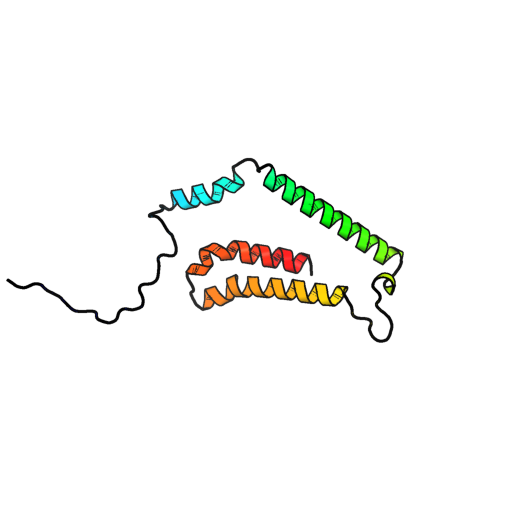
ATOM 795 O O . VAL A 1 104 ? -17.087 -13.883 2.508 1.00 93.94 104 VAL A O 1
ATOM 798 N N . LEU A 1 105 ? -15.360 -12.567 3.032 1.00 93.06 105 LEU A N 1
ATOM 799 C CA . LEU A 1 105 ? -15.559 -12.736 4.480 1.00 93.06 105 LEU A CA 1
ATOM 800 C C . LEU A 1 105 ? -16.906 -12.179 4.966 1.00 93.06 105 LEU A C 1
ATOM 802 O O . LEU A 1 105 ? -17.455 -12.676 5.954 1.00 93.06 105 LEU A O 1
ATOM 806 N N . PHE A 1 106 ? -17.457 -11.176 4.276 1.00 92.44 106 PHE A N 1
ATOM 807 C CA . PHE A 1 106 ? -18.803 -10.682 4.552 1.00 92.44 106 PHE A CA 1
ATOM 808 C C . PHE A 1 106 ? -19.868 -11.732 4.223 1.00 92.44 106 PHE A C 1
ATOM 810 O O . PHE A 1 106 ? -20.734 -11.990 5.060 1.00 92.44 106 PHE A O 1
ATOM 817 N N . LEU A 1 107 ? -19.767 -12.391 3.063 1.00 95.44 107 LEU A N 1
ATOM 818 C CA . LEU A 1 107 ? -20.680 -13.472 2.667 1.00 95.44 107 LEU A CA 1
ATOM 819 C C . LEU A 1 107 ? -20.647 -14.639 3.662 1.00 95.44 107 LEU A C 1
ATOM 821 O O . LEU A 1 107 ? -21.694 -15.141 4.065 1.00 95.44 107 LEU A O 1
ATOM 825 N N . PHE A 1 108 ? -19.459 -15.001 4.151 1.00 96.06 108 PHE A N 1
ATOM 826 C CA . PHE A 1 108 ? -19.288 -16.021 5.192 1.00 96.06 108 PHE A CA 1
ATOM 827 C C . PHE A 1 108 ? -19.614 -15.538 6.613 1.00 96.06 108 PHE A C 1
ATOM 829 O O . PHE A 1 108 ? -19.358 -16.257 7.584 1.00 96.06 108 PHE A O 1
ATOM 836 N N . ARG A 1 109 ? -20.160 -14.322 6.760 1.00 92.06 109 ARG A N 1
ATOM 837 C CA . ARG A 1 109 ? -20.556 -13.707 8.037 1.00 92.06 109 ARG A CA 1
ATOM 838 C C . ARG A 1 109 ? -19.446 -13.744 9.098 1.00 92.06 109 ARG A C 1
ATOM 840 O O . ARG A 1 109 ? -19.712 -13.904 10.292 1.00 92.06 109 ARG A O 1
ATOM 847 N N . GLN A 1 110 ? -18.192 -13.583 8.674 1.00 93.06 110 GLN A N 1
ATOM 848 C CA . GLN A 1 110 ? -17.040 -13.563 9.571 1.00 93.06 110 GLN A CA 1
ATOM 849 C C . GLN A 1 110 ? -16.942 -12.206 10.277 1.00 93.06 110 GLN A C 1
ATOM 851 O O . GLN A 1 110 ? -16.637 -11.188 9.661 1.00 93.06 110 GLN A O 1
ATOM 856 N N . LYS A 1 111 ? -17.197 -12.184 11.591 1.00 90.12 111 LYS A N 1
ATOM 857 C CA . LYS A 1 111 ? -17.275 -10.940 12.384 1.00 90.12 111 LYS A CA 1
ATOM 858 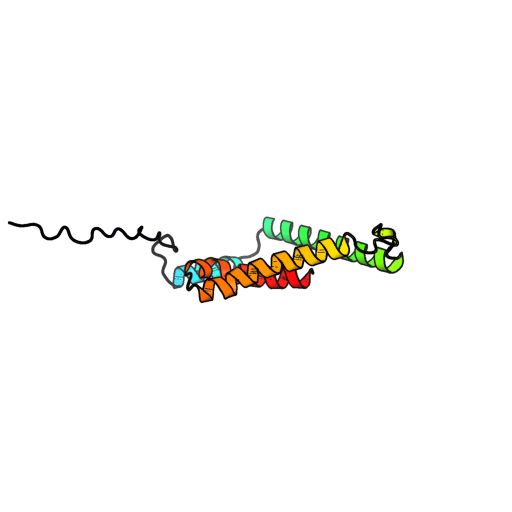C C . LYS A 1 111 ? -15.920 -10.255 12.623 1.00 90.12 111 LYS A C 1
ATOM 860 O O . LYS A 1 111 ? -15.892 -9.057 12.871 1.00 90.12 111 LYS A O 1
ATOM 865 N N . TRP A 1 112 ? -14.805 -10.981 12.525 1.00 91.81 112 TRP A N 1
ATOM 866 C CA . TRP A 1 112 ? -13.458 -10.427 12.746 1.00 91.81 112 TRP A CA 1
ATOM 867 C C . TRP A 1 112 ? -12.994 -9.481 11.629 1.00 91.81 112 TRP A C 1
ATOM 869 O O . TRP A 1 112 ? -12.148 -8.622 11.865 1.00 91.81 112 TRP A O 1
ATOM 879 N N . ARG A 1 113 ? -13.602 -9.579 10.438 1.00 93.00 113 ARG A N 1
ATOM 880 C CA . ARG A 1 113 ? -13.360 -8.690 9.292 1.00 93.00 113 ARG A CA 1
ATOM 881 C C . ARG A 1 113 ? -13.453 -7.208 9.662 1.00 93.00 113 ARG A C 1
ATOM 883 O O . ARG A 1 113 ? -12.715 -6.404 9.102 1.00 93.00 113 ARG A O 1
ATOM 890 N N . THR A 1 114 ? -14.347 -6.833 10.578 1.00 90.94 114 THR A N 1
ATOM 891 C CA . THR A 1 114 ? -14.633 -5.427 10.909 1.00 90.94 114 THR A CA 1
ATOM 892 C C . THR A 1 114 ? -13.388 -4.646 11.338 1.00 90.94 114 THR A C 1
ATOM 894 O O . THR A 1 114 ? -13.290 -3.467 11.019 1.00 90.94 114 THR A O 1
ATOM 897 N N . GLY A 1 115 ? -12.408 -5.294 11.979 1.00 90.44 115 GLY A N 1
ATOM 898 C CA . GLY A 1 115 ? -11.164 -4.636 12.398 1.00 90.44 115 GLY A CA 1
ATOM 899 C C . GLY A 1 115 ? -10.170 -4.341 11.267 1.00 90.44 115 GLY A C 1
ATOM 900 O O . GLY A 1 115 ? -9.270 -3.532 11.453 1.00 90.44 115 GLY A O 1
ATOM 901 N N . VAL A 1 116 ? -10.312 -4.977 10.097 1.00 93.44 116 VAL A N 1
ATOM 902 C CA . VAL A 1 116 ? -9.334 -4.884 8.991 1.00 93.44 116 VAL A CA 1
ATOM 903 C C . VAL A 1 116 ? -9.938 -4.462 7.651 1.00 93.44 116 VAL A C 1
ATOM 905 O O . VAL A 1 116 ? -9.198 -4.087 6.745 1.00 93.44 116 VAL A O 1
ATOM 908 N N . ALA A 1 117 ? -11.268 -4.497 7.506 1.00 92.56 117 ALA A N 1
ATOM 909 C CA . ALA A 1 117 ? -11.958 -4.271 6.234 1.00 92.56 117 ALA A CA 1
ATOM 910 C C . ALA A 1 117 ? -11.588 -2.935 5.576 1.00 92.56 117 ALA A C 1
ATOM 912 O O . ALA A 1 117 ? -11.301 -2.894 4.384 1.00 92.56 117 ALA A O 1
ATOM 913 N N . ARG A 1 118 ? -11.524 -1.850 6.356 1.00 92.81 118 ARG A N 1
ATOM 914 C CA . ARG A 1 118 ? -11.212 -0.518 5.823 1.00 92.81 118 ARG A CA 1
ATOM 915 C C . ARG A 1 118 ? -9.779 -0.418 5.296 1.00 92.81 118 ARG A C 1
ATOM 917 O O . ARG A 1 118 ? -9.551 0.161 4.236 1.00 92.81 118 ARG A O 1
ATOM 924 N N . SER A 1 119 ? -8.826 -1.017 6.006 1.00 93.06 119 SER A N 1
ATOM 925 C CA . SER A 1 119 ? -7.428 -1.085 5.570 1.00 93.06 119 SER A CA 1
ATOM 926 C C . SER A 1 119 ? -7.270 -1.972 4.332 1.00 93.06 119 SER A C 1
ATOM 928 O O . SER A 1 119 ? -6.499 -1.635 3.438 1.00 93.06 119 SER A O 1
ATOM 930 N N . ALA A 1 120 ? -8.035 -3.065 4.234 1.00 93.00 120 ALA A N 1
ATOM 931 C CA . ALA A 1 120 ? -8.052 -3.943 3.061 1.00 93.00 120 ALA A CA 1
ATOM 932 C C . ALA A 1 120 ? -8.657 -3.265 1.813 1.00 93.00 120 ALA A C 1
ATOM 934 O O . ALA A 1 120 ? -8.158 -3.452 0.701 1.00 93.00 120 ALA A O 1
ATOM 935 N N . GLU A 1 121 ? -9.691 -2.435 1.984 1.00 93.12 121 GLU A N 1
ATOM 936 C CA . GLU A 1 121 ? -10.225 -1.579 0.915 1.00 93.12 121 GLU A CA 1
ATOM 937 C C . GLU A 1 121 ? -9.174 -0.579 0.426 1.00 93.12 121 GLU A C 1
ATOM 939 O O . GLU A 1 121 ? -8.910 -0.508 -0.774 1.00 93.12 121 GLU A O 1
ATOM 944 N N . ALA A 1 122 ? -8.533 0.151 1.345 1.00 94.31 122 ALA A N 1
ATOM 945 C CA . ALA A 1 122 ? -7.482 1.107 1.000 1.00 94.31 122 ALA A CA 1
ATOM 946 C C . ALA A 1 122 ? -6.312 0.424 0.275 1.00 94.31 122 ALA A C 1
ATOM 948 O O . ALA A 1 122 ? -5.863 0.909 -0.762 1.00 94.31 122 ALA A O 1
ATOM 949 N N . MET A 1 123 ? -5.874 -0.742 0.765 1.00 95.25 123 MET A N 1
ATOM 950 C CA . MET A 1 123 ? -4.862 -1.571 0.106 1.00 95.25 123 MET A CA 1
ATOM 951 C C . MET A 1 123 ? -5.257 -1.903 -1.336 1.00 95.25 123 MET A C 1
ATOM 953 O O . MET A 1 123 ? -4.425 -1.781 -2.228 1.00 95.25 123 MET A O 1
ATOM 957 N N . THR A 1 124 ? -6.517 -2.279 -1.577 1.00 95.81 124 THR A N 1
ATOM 958 C CA . THR A 1 124 ? -7.009 -2.594 -2.928 1.00 95.81 124 THR A CA 1
ATOM 959 C C . THR A 1 124 ? -6.924 -1.379 -3.845 1.00 95.81 124 THR A C 1
ATOM 961 O O . THR A 1 124 ? -6.404 -1.488 -4.951 1.00 95.81 124 THR A O 1
ATOM 964 N N . VAL A 1 125 ? -7.397 -0.216 -3.387 1.00 95.19 125 VAL A N 1
ATOM 965 C CA . VAL A 1 125 ? -7.380 1.018 -4.189 1.00 95.19 125 VAL A CA 1
ATOM 966 C C . VAL A 1 125 ? -5.953 1.401 -4.571 1.00 95.19 125 VAL A C 1
ATOM 968 O O . VAL A 1 125 ? -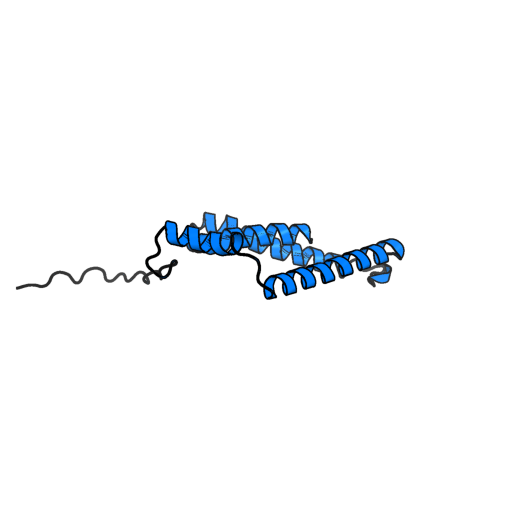5.698 1.686 -5.738 1.00 95.19 125 VAL A O 1
ATOM 971 N N . PHE A 1 126 ? -5.014 1.369 -3.623 1.00 95.44 126 PHE A N 1
ATOM 972 C CA . PHE A 1 126 ? -3.622 1.703 -3.919 1.00 95.44 126 PHE A CA 1
ATOM 973 C C . PHE A 1 126 ? -2.946 0.657 -4.806 1.00 95.44 126 PHE A C 1
ATOM 975 O O . PHE A 1 126 ? -2.255 1.042 -5.741 1.00 95.44 126 PHE A O 1
ATOM 982 N N . ALA A 1 127 ? -3.190 -0.636 -4.576 1.00 95.50 127 ALA A N 1
ATOM 983 C CA . ALA A 1 127 ? -2.625 -1.701 -5.401 1.00 95.50 127 ALA A CA 1
ATOM 984 C C . ALA A 1 127 ? -3.101 -1.613 -6.860 1.00 95.50 127 ALA A C 1
ATOM 986 O O . ALA A 1 127 ? -2.292 -1.736 -7.773 1.00 95.50 127 ALA A O 1
ATOM 987 N N . VAL A 1 128 ? -4.391 -1.340 -7.088 1.00 95.19 128 VAL A N 1
ATOM 988 C CA . VAL A 1 128 ? -4.928 -1.156 -8.447 1.00 95.19 128 VAL A CA 1
ATOM 989 C C . VAL A 1 128 ? -4.448 0.154 -9.070 1.00 95.19 128 VAL A C 1
ATOM 991 O O . VAL A 1 128 ? -4.184 0.184 -10.260 1.00 95.19 128 VAL A O 1
ATOM 994 N N . MET A 1 129 ? -4.285 1.228 -8.293 1.00 95.94 129 MET A N 1
ATOM 995 C CA . MET A 1 129 ? -3.722 2.486 -8.801 1.00 95.94 129 MET A CA 1
ATOM 996 C C . MET A 1 129 ? -2.274 2.328 -9.291 1.00 95.94 129 MET A C 1
ATOM 998 O O . MET A 1 129 ? -1.857 3.040 -10.200 1.00 95.94 129 MET A O 1
ATOM 1002 N N . THR A 1 130 ? -1.501 1.435 -8.667 1.00 93.44 130 THR A N 1
ATOM 1003 C CA . THR A 1 130 ? -0.107 1.154 -9.043 1.00 93.44 130 THR A CA 1
ATOM 1004 C C . THR A 1 130 ? 0.057 0.087 -10.121 1.00 93.44 130 THR A C 1
ATOM 1006 O O . THR A 1 130 ? 1.154 -0.021 -10.667 1.00 93.44 130 THR A O 1
ATOM 1009 N N . ALA A 1 131 ? -0.978 -0.721 -10.365 1.00 89.44 131 ALA A N 1
ATOM 1010 C CA . ALA A 1 131 ? -0.986 -1.739 -11.408 1.00 89.44 131 ALA A CA 1
ATOM 1011 C C . ALA A 1 131 ? -1.127 -1.067 -12.780 1.00 89.44 131 ALA A C 1
ATOM 1013 O O . ALA A 1 131 ? -0.187 -1.214 -13.591 1.00 89.44 131 ALA A O 1
#

pLDDT: mean 88.76, std 14.49, range [40.16, 98.38]